Protein AF-A0A1G2MBP4-F1 (afdb_monomer)

pLDDT: mean 79.98, std 11.03, range [33.12, 94.12]

Solvent-accessible surface area (backbone atoms only — not comparable to full-atom values): 5573 Å² total; per-residue (Å²): 121,62,61,56,62,74,52,50,46,55,52,52,51,53,51,51,54,51,51,50,42,27,62,77,43,73,33,73,88,56,48,58,65,67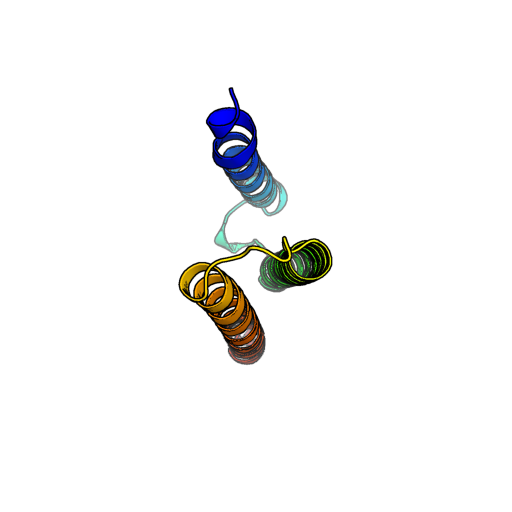,61,52,50,55,51,48,52,55,52,48,55,52,47,53,52,51,52,52,52,49,59,76,66,53,64,92,80,62,51,73,66,58,54,46,51,54,53,49,52,53,52,51,51,54,52,50,51,52,51,51,55,48,50,62,73,67,43,82,76,79,74,129

Sequence (96 aa):
MNYLRYTLWPFIKVKCVYFWWIIKYRGKKNIPPELIFKQMERSMARFAENMEQAFRHMPEDMNESEKREVLDLMGLTKKLEEEVKRLEKEGPTHKP

Secondary structure (DSSP, 8-state):
-HHIIIIIHHHHHHHHHHHHHHHHTTSGGGS-HHHHHHHHHHHHHHHHHHHHHHHHT--TT--HHHHHHHHHHHHHHHHHHHHHHHHHHTS-----

Foldseek 3Di:
DVCCVPPVVVVVVVVVVQVVQCVVQVHPVRRDVVVVLVVVVVVLVVVLVVLVVCVVPPDPPDDPVVVVVSVVVNVVSVVVVVVSVVCVVVPDDPPD

Nearest PDB structures (foldseek):
  5f5p-assembly1_A  TM=4.917E-01  e=1.159E+00  Homo sapiens

Organism: NCBI:txid1802304

Radius of gyration: 17.49 Å; Cα contacts (8 Å, |Δi|>4): 25; chains: 1; bounding box: 38×22×56 Å

Mean predicted aligned error: 8.71 Å

Structure (mmCIF, N/CA/C/O backbone):
data_AF-A0A1G2MBP4-F1
#
_entry.id   AF-A0A1G2MBP4-F1
#
loop_
_atom_site.group_PDB
_atom_site.id
_atom_site.type_symbol
_atom_site.label_atom_id
_atom_site.label_alt_id
_atom_site.label_comp_id
_atom_site.label_asym_id
_atom_site.label_entity_id
_atom_site.label_seq_id
_atom_site.pdbx_PDB_ins_code
_atom_site.Cartn_x
_atom_site.Cartn_y
_atom_site.Cartn_z
_atom_site.occupancy
_atom_site.B_iso_or_equiv
_atom_site.auth_seq_id
_atom_site.auth_comp_id
_atom_site.auth_asym_id
_atom_site.auth_atom_id
_atom_site.pdbx_PDB_model_num
ATOM 1 N N . MET A 1 1 ? -9.673 12.602 -21.717 1.00 55.66 1 MET A N 1
ATOM 2 C CA . MET A 1 1 ? -10.630 11.616 -21.151 1.00 55.66 1 MET A CA 1
ATOM 3 C C . MET A 1 1 ? -9.983 10.530 -20.281 1.00 55.66 1 MET A C 1
ATOM 5 O O . MET A 1 1 ? -10.654 10.065 -19.370 1.00 55.66 1 MET A O 1
ATOM 9 N N . ASN A 1 2 ? -8.699 10.179 -20.456 1.00 63.41 2 ASN A N 1
ATOM 10 C CA . ASN A 1 2 ? -8.044 9.147 -19.630 1.00 63.41 2 ASN A CA 1
ATOM 11 C C . ASN A 1 2 ? -7.718 9.599 -18.189 1.00 63.41 2 ASN A C 1
ATOM 13 O O . ASN A 1 2 ? -8.025 8.877 -17.247 1.00 63.41 2 ASN A O 1
ATOM 17 N N . TYR A 1 3 ? -7.207 10.817 -17.981 1.00 64.88 3 TYR A N 1
ATOM 18 C CA . TYR A 1 3 ? -6.826 11.308 -16.642 1.00 64.88 3 TYR A CA 1
ATOM 19 C C . TYR A 1 3 ? -7.977 11.280 -15.614 1.00 64.88 3 TYR A C 1
ATOM 21 O O . TYR A 1 3 ? -7.824 10.821 -14.485 1.00 64.88 3 TYR A O 1
ATOM 29 N N . LEU A 1 4 ? -9.181 11.691 -16.024 1.00 68.81 4 LEU A N 1
ATOM 30 C CA . LEU A 1 4 ? -10.373 11.651 -15.168 1.00 68.81 4 LEU A CA 1
ATOM 31 C C . LEU A 1 4 ? -10.715 10.226 -14.708 1.00 68.81 4 LEU A C 1
ATOM 33 O O . LEU A 1 4 ? -11.074 10.013 -13.550 1.00 68.81 4 LEU A O 1
ATOM 37 N N . ARG A 1 5 ? -10.573 9.244 -15.603 1.00 71.69 5 ARG A N 1
ATOM 38 C CA . ARG A 1 5 ? -10.939 7.849 -15.344 1.00 71.69 5 ARG A CA 1
ATOM 39 C C . ARG A 1 5 ? -9.888 7.108 -14.520 1.00 71.69 5 ARG A C 1
ATOM 41 O O . ARG A 1 5 ? -10.259 6.319 -13.657 1.00 71.69 5 ARG A O 1
ATOM 48 N N . TYR A 1 6 ? -8.606 7.362 -14.778 1.00 75.00 6 TYR A N 1
ATOM 49 C CA . TYR A 1 6 ? -7.500 6.623 -14.161 1.00 75.00 6 TYR A CA 1
ATOM 50 C C . TYR A 1 6 ? -6.884 7.326 -12.948 1.00 75.00 6 TYR A C 1
ATOM 52 O O . TYR A 1 6 ? -6.227 6.668 -12.149 1.00 75.00 6 TYR A O 1
ATOM 60 N N . THR A 1 7 ? -7.129 8.625 -12.761 1.00 75.00 7 THR A N 1
ATOM 61 C CA . THR A 1 7 ? -6.547 9.399 -11.652 1.00 75.00 7 THR A CA 1
ATOM 62 C C . THR A 1 7 ? -7.623 9.952 -10.722 1.00 75.00 7 THR A C 1
ATOM 64 O O . THR A 1 7 ? -7.590 9.701 -9.517 1.00 75.00 7 THR A O 1
ATOM 67 N N . LEU A 1 8 ? -8.627 10.651 -11.264 1.00 82.44 8 LEU A N 1
ATOM 68 C CA . LEU A 1 8 ? -9.629 11.327 -10.433 1.00 82.44 8 LEU A CA 1
ATOM 69 C C . LEU A 1 8 ? -10.656 10.352 -9.834 1.00 82.44 8 LEU A C 1
ATOM 71 O O . LEU A 1 8 ? -10.959 10.416 -8.643 1.00 82.44 8 LEU A O 1
ATOM 75 N N . TRP A 1 9 ? -11.173 9.419 -10.636 1.00 83.38 9 TRP A N 1
ATOM 76 C CA . TRP A 1 9 ? -12.187 8.463 -10.182 1.00 83.38 9 TRP A CA 1
ATOM 77 C C . TRP A 1 9 ? -11.704 7.528 -9.057 1.00 83.38 9 TRP A C 1
ATOM 79 O O . TRP A 1 9 ? -12.430 7.366 -8.071 1.00 83.38 9 TRP A O 1
ATOM 89 N N . PRO A 1 10 ? -10.482 6.955 -9.114 1.00 82.25 10 PRO A N 1
ATOM 90 C CA . PRO A 1 10 ? -9.943 6.174 -8.003 1.00 82.25 10 PRO A CA 1
ATOM 91 C C . PRO A 1 10 ? -9.805 6.996 -6.721 1.00 82.25 10 PRO A C 1
ATOM 93 O O . PRO A 1 10 ? -10.165 6.516 -5.647 1.00 82.25 10 PRO A O 1
ATOM 96 N N . PHE A 1 11 ? -9.358 8.250 -6.831 1.00 84.94 11 PHE A N 1
ATOM 97 C CA . PHE A 1 11 ? -9.232 9.141 -5.682 1.00 84.94 11 PHE A CA 1
ATOM 98 C C . PHE A 1 11 ? -10.586 9.412 -5.017 1.00 84.94 11 PHE A C 1
ATOM 100 O O . PHE A 1 11 ? -10.725 9.248 -3.801 1.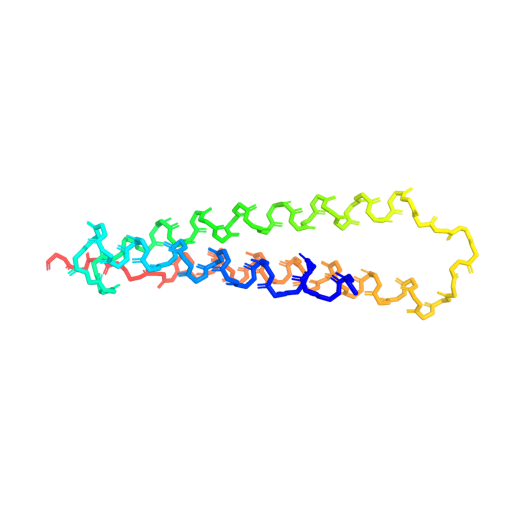00 84.94 11 PHE A O 1
ATOM 107 N N . ILE A 1 12 ? -11.604 9.755 -5.814 1.00 89.25 12 ILE A N 1
ATOM 108 C CA . ILE A 1 12 ? -12.973 9.964 -5.324 1.00 89.25 12 ILE A CA 1
ATOM 109 C C . ILE A 1 12 ? -13.478 8.696 -4.632 1.00 89.25 12 ILE A C 1
ATOM 111 O O . ILE A 1 12 ? -13.980 8.766 -3.511 1.00 89.25 12 ILE A O 1
ATOM 115 N N . LYS A 1 13 ? -13.271 7.521 -5.237 1.00 88.00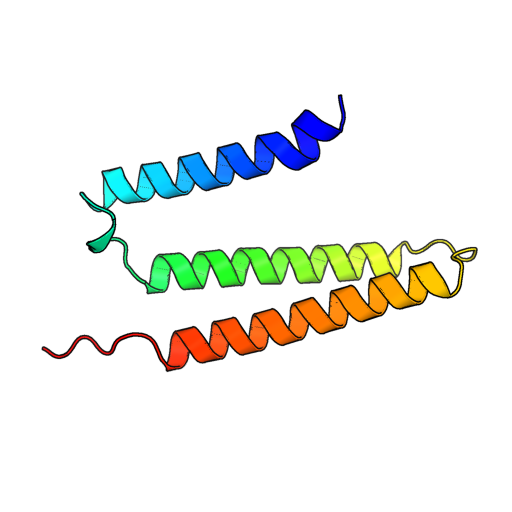 13 LYS A N 1
ATOM 116 C CA . LYS A 1 13 ? -13.690 6.238 -4.661 1.00 88.00 13 LYS A CA 1
ATOM 117 C C . LYS A 1 13 ? -13.065 5.988 -3.286 1.00 88.00 13 LYS A C 1
ATOM 119 O O . LYS A 1 13 ? -13.782 5.618 -2.358 1.00 88.00 13 LYS A O 1
ATOM 124 N N . VAL A 1 14 ? -11.759 6.221 -3.132 1.00 87.56 14 VAL A N 1
ATOM 125 C CA . VAL A 1 14 ? -11.063 6.071 -1.841 1.00 87.56 14 VAL A CA 1
ATOM 126 C C . VAL A 1 14 ? -11.646 7.024 -0.796 1.00 87.56 14 VAL A C 1
ATOM 128 O O . VAL A 1 14 ? -11.937 6.606 0.327 1.00 87.56 14 VAL A O 1
ATOM 131 N N . LYS A 1 15 ? -11.885 8.288 -1.165 1.00 89.06 15 LYS A N 1
ATOM 132 C CA . LYS A 1 15 ? -12.492 9.281 -0.266 1.00 89.06 15 LYS A CA 1
ATOM 133 C C . LYS A 1 15 ? -13.909 8.894 0.149 1.00 89.06 15 LYS A C 1
ATOM 135 O O . LYS A 1 15 ? -14.223 8.992 1.332 1.00 89.06 15 LYS A O 1
ATOM 140 N N . CYS A 1 16 ? -14.736 8.409 -0.776 1.00 92.94 16 CYS A N 1
ATOM 141 C CA . CYS A 1 16 ? -16.093 7.953 -0.478 1.00 92.94 16 CYS A CA 1
ATOM 142 C C . CYS A 1 16 ? -16.106 6.759 0.485 1.00 92.94 16 CYS A C 1
ATOM 144 O O . CYS A 1 16 ? -16.874 6.769 1.443 1.00 92.94 16 CYS A O 1
ATOM 146 N N . VAL A 1 17 ? -15.238 5.760 0.279 1.00 90.12 17 VAL A N 1
ATOM 147 C CA . VAL A 1 17 ? -15.125 4.601 1.187 1.00 90.12 17 VAL A CA 1
ATOM 148 C C . VAL A 1 17 ? -14.713 5.047 2.588 1.00 90.12 17 VAL A C 1
ATOM 150 O O . VAL A 1 17 ? -15.322 4.641 3.576 1.00 90.12 17 VAL A O 1
ATOM 153 N N . TYR A 1 18 ? -13.721 5.930 2.678 1.00 89.88 18 TYR A N 1
ATOM 154 C CA . TYR A 1 18 ? -13.266 6.462 3.956 1.00 89.88 18 TYR A CA 1
ATOM 155 C C . TYR A 1 18 ? -14.350 7.295 4.661 1.00 89.88 18 TYR A C 1
ATOM 157 O O . TYR A 1 18 ? -14.565 7.150 5.864 1.00 89.88 18 TYR A O 1
ATOM 165 N N . PHE A 1 19 ? -15.085 8.126 3.919 1.00 92.56 19 PHE A N 1
ATOM 166 C CA . PHE A 1 19 ? -16.205 8.894 4.464 1.00 92.56 19 PHE A CA 1
ATOM 167 C C . PHE A 1 19 ? -17.334 7.980 4.957 1.00 92.56 19 PHE A C 1
ATOM 169 O O . PHE A 1 19 ? -17.887 8.196 6.034 1.00 92.56 19 PHE A O 1
ATOM 176 N N . TRP A 1 20 ? -17.617 6.902 4.225 1.00 93.94 20 TRP A N 1
ATOM 177 C CA . TRP A 1 20 ? -18.563 5.880 4.660 1.00 93.94 20 TRP A CA 1
ATOM 178 C C . TRP A 1 20 ? -18.124 5.203 5.966 1.00 93.94 20 TRP A C 1
ATOM 180 O O . TRP A 1 20 ? -18.959 4.997 6.846 1.00 93.94 20 TRP A O 1
ATOM 190 N N . TRP A 1 21 ? -16.829 4.925 6.160 1.00 94.12 21 TRP A N 1
ATOM 191 C CA . TRP A 1 21 ? -16.322 4.435 7.449 1.00 94.12 21 TRP A CA 1
ATOM 192 C C . TRP A 1 21 ? -16.506 5.446 8.577 1.00 94.12 21 TRP A C 1
ATOM 194 O O . TRP A 1 21 ? -16.931 5.056 9.661 1.00 94.12 21 TRP A O 1
ATOM 204 N N . ILE A 1 22 ? -16.266 6.737 8.334 1.00 92.25 22 ILE A N 1
ATOM 205 C CA . ILE A 1 22 ? -16.519 7.774 9.345 1.00 92.25 22 ILE A CA 1
ATOM 206 C C . ILE A 1 22 ? -17.984 7.743 9.794 1.00 92.25 22 ILE A C 1
ATOM 208 O O . ILE A 1 22 ? -18.243 7.779 10.996 1.00 92.25 22 ILE A O 1
ATOM 212 N N . ILE A 1 23 ? -18.928 7.637 8.853 1.00 93.75 23 ILE A N 1
ATOM 213 C CA . ILE A 1 23 ? -20.361 7.545 9.167 1.00 93.75 23 ILE A CA 1
ATOM 214 C C . ILE A 1 23 ? -20.659 6.252 9.936 1.00 93.75 23 ILE A C 1
ATOM 216 O O . ILE A 1 23 ? -21.259 6.298 11.010 1.00 93.75 23 ILE A O 1
ATOM 220 N N . LYS A 1 24 ? -20.210 5.101 9.420 1.00 93.88 24 LYS A N 1
ATOM 221 C CA . LYS A 1 24 ? -20.490 3.776 9.993 1.00 93.88 24 LYS A CA 1
ATOM 222 C C . LYS A 1 24 ? -19.969 3.629 11.423 1.00 93.88 24 LYS A C 1
ATOM 224 O O . LYS A 1 24 ? -20.676 3.097 12.272 1.00 93.88 24 LYS A O 1
ATOM 229 N N . TYR A 1 25 ? -18.754 4.105 11.684 1.00 93.00 25 TYR A N 1
ATOM 230 C CA . TYR A 1 25 ? -18.101 4.008 12.993 1.00 93.00 25 TYR A CA 1
ATOM 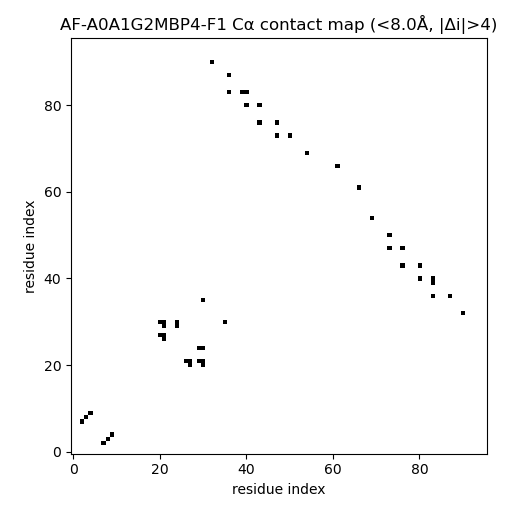231 C C . TYR A 1 25 ? -18.329 5.252 13.869 1.00 93.00 25 TYR A C 1
ATOM 233 O O . TYR A 1 25 ? -17.806 5.338 14.977 1.00 93.00 25 TYR A O 1
ATOM 241 N N . ARG A 1 26 ? -19.160 6.205 13.420 1.00 91.81 26 ARG A N 1
ATOM 242 C CA . ARG A 1 26 ? -19.519 7.430 14.160 1.00 91.81 26 ARG A CA 1
ATOM 243 C C . ARG A 1 26 ? -18.309 8.280 14.562 1.00 91.81 26 ARG A C 1
ATOM 245 O O . ARG A 1 26 ? -18.254 8.825 15.661 1.00 91.81 26 ARG A O 1
ATOM 252 N N . GLY A 1 27 ? -17.333 8.394 13.670 1.00 88.88 27 GLY A N 1
ATOM 253 C CA . GLY A 1 27 ? -16.149 9.223 13.869 1.00 88.88 27 GLY A CA 1
ATOM 254 C C . GLY A 1 27 ? -14.856 8.542 13.443 1.00 88.88 27 GLY A C 1
ATOM 255 O O . GLY A 1 27 ? -14.697 7.329 13.536 1.00 88.88 27 GLY A O 1
ATOM 256 N N . LYS A 1 28 ? -13.887 9.355 13.010 1.00 87.44 28 LYS A N 1
ATOM 257 C CA . LYS A 1 28 ? -12.578 8.890 12.523 1.00 87.44 28 LYS A CA 1
ATOM 258 C C . LYS A 1 28 ? -11.817 8.036 13.546 1.00 87.44 28 LYS A C 1
ATOM 260 O O . LYS A 1 28 ? -11.145 7.092 13.156 1.00 87.44 28 LYS A O 1
ATOM 265 N N . LYS A 1 29 ? -11.911 8.375 14.835 1.00 88.00 29 LYS A N 1
ATOM 266 C CA . LYS A 1 29 ? -11.177 7.695 15.918 1.00 88.00 29 LYS A CA 1
ATOM 267 C C . LYS A 1 29 ? -11.700 6.286 16.221 1.00 88.00 29 LYS A C 1
ATOM 269 O O . LYS A 1 29 ? -10.976 5.504 16.815 1.00 88.00 29 LYS A O 1
ATOM 274 N N . ASN A 1 30 ? -12.925 5.982 15.801 1.00 89.25 30 ASN A N 1
ATOM 275 C CA . ASN A 1 30 ? -13.588 4.706 16.060 1.00 89.25 30 ASN A CA 1
ATOM 276 C C . ASN A 1 30 ? -13.442 3.724 14.891 1.00 89.25 30 ASN A C 1
ATOM 278 O O . ASN A 1 30 ? -13.993 2.627 14.941 1.00 89.25 30 ASN A O 1
ATOM 282 N N . ILE A 1 31 ? -12.776 4.135 13.805 1.00 90.00 31 ILE A N 1
ATOM 283 C CA . ILE A 1 31 ? -12.512 3.249 12.675 1.00 90.00 31 ILE A CA 1
ATOM 284 C C . ILE A 1 31 ? -11.507 2.200 13.160 1.00 90.00 31 ILE A C 1
A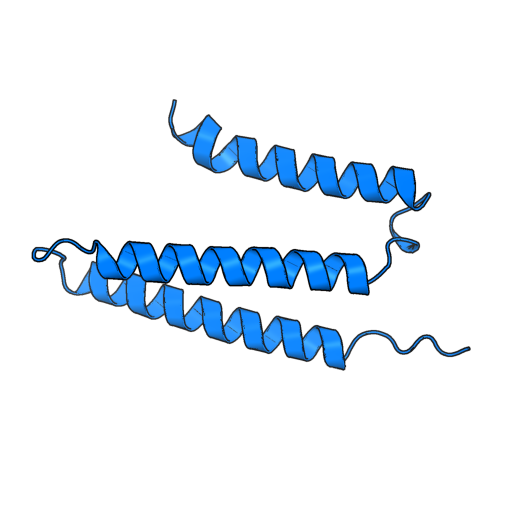TOM 286 O O . ILE A 1 31 ? -10.407 2.589 13.562 1.00 90.00 31 ILE A O 1
ATOM 290 N N . PRO A 1 32 ? -11.851 0.903 13.121 1.00 88.56 32 PRO A N 1
ATOM 291 C CA . PRO A 1 32 ? -10.958 -0.127 13.616 1.00 88.56 32 PRO A CA 1
ATOM 292 C C . PRO A 1 32 ? -9.661 -0.146 12.792 1.00 88.56 32 PRO A C 1
ATOM 294 O O . PRO A 1 32 ? -9.742 -0.192 11.556 1.00 88.56 32 PRO A O 1
ATOM 297 N N . PRO A 1 33 ? -8.472 -0.079 13.418 1.00 85.50 33 PRO A N 1
ATOM 298 C CA . PRO A 1 33 ? -7.201 -0.092 12.698 1.00 85.50 33 PRO A CA 1
ATOM 299 C C . PRO A 1 33 ? -7.060 -1.312 11.785 1.00 85.50 33 PRO A C 1
ATOM 301 O O . PRO A 1 33 ? -6.612 -1.176 10.647 1.00 85.50 33 PRO A O 1
ATOM 304 N N . GLU A 1 34 ? -7.536 -2.481 12.220 1.00 86.19 34 GLU A N 1
ATOM 305 C CA . GLU A 1 34 ? -7.511 -3.720 11.441 1.00 86.19 34 GLU A CA 1
ATOM 306 C C . GLU A 1 34 ? -8.302 -3.615 10.130 1.00 86.19 34 GLU A C 1
ATOM 308 O O . GLU A 1 34 ? -7.942 -4.233 9.128 1.00 86.19 34 GLU A O 1
ATOM 313 N N . LEU A 1 35 ? -9.354 -2.788 10.088 1.00 87.25 35 LEU A N 1
ATOM 314 C CA . LEU A 1 35 ? -10.112 -2.537 8.862 1.00 87.25 35 LEU A CA 1
ATOM 315 C C . LEU A 1 35 ? -9.270 -1.759 7.846 1.00 87.25 35 LEU A C 1
ATOM 317 O O . LEU A 1 35 ? -9.326 -2.042 6.647 1.00 87.25 35 LEU A O 1
ATOM 321 N N . ILE A 1 36 ? -8.497 -0.783 8.329 1.00 86.25 36 ILE A N 1
ATOM 322 C CA . ILE A 1 36 ? -7.609 0.037 7.502 1.00 86.25 36 ILE A CA 1
ATOM 323 C C . ILE A 1 36 ? -6.468 -0.832 6.975 1.00 86.25 36 ILE A C 1
ATOM 325 O O . ILE A 1 36 ? -6.257 -0.869 5.762 1.00 86.25 36 ILE A O 1
ATOM 329 N N . PHE A 1 37 ? -5.802 -1.583 7.856 1.00 83.94 37 PHE A N 1
ATOM 330 C CA . PHE A 1 37 ? -4.703 -2.472 7.480 1.00 83.94 37 PHE A CA 1
ATOM 331 C C . PHE A 1 37 ? -5.152 -3.534 6.475 1.00 83.94 37 PHE A C 1
ATOM 333 O O . PHE A 1 37 ? -4.578 -3.625 5.394 1.00 83.94 37 PHE A O 1
ATOM 340 N N . LYS A 1 38 ? -6.273 -4.221 6.720 1.00 86.25 38 LYS A N 1
ATOM 341 C CA . LYS A 1 38 ? -6.820 -5.213 5.779 1.00 86.25 38 LYS A CA 1
ATOM 342 C C . LYS A 1 38 ? -7.154 -4.621 4.407 1.00 86.25 38 LYS A C 1
ATOM 344 O O . LYS A 1 38 ? -7.025 -5.284 3.376 1.00 86.25 38 LYS A O 1
ATOM 349 N N . GLN A 1 39 ? -7.628 -3.375 4.363 1.00 87.25 39 GLN A N 1
ATOM 350 C CA . GLN A 1 39 ? -7.893 -2.693 3.097 1.00 87.25 39 GLN A CA 1
ATOM 351 C C . GLN A 1 39 ? -6.598 -2.283 2.384 1.00 87.25 39 GLN A C 1
ATOM 353 O O . GLN A 1 39 ? -6.546 -2.341 1.150 1.00 87.25 39 GLN A O 1
ATOM 358 N N . MET A 1 40 ? -5.566 -1.889 3.132 1.00 82.88 40 MET A N 1
ATOM 359 C CA . MET A 1 40 ? -4.232 -1.623 2.595 1.00 82.88 40 MET A CA 1
ATOM 360 C C . MET A 1 40 ? -3.621 -2.894 2.007 1.00 82.88 40 MET A C 1
ATOM 362 O O . MET A 1 40 ? -3.285 -2.883 0.827 1.00 82.88 40 MET A O 1
ATOM 366 N N . GLU A 1 41 ? -3.597 -4.004 2.747 1.00 82.69 41 GLU A N 1
ATOM 367 C CA . GLU A 1 41 ? -3.100 -5.303 2.268 1.00 82.69 41 GLU A CA 1
ATOM 368 C C . GLU A 1 41 ? -3.765 -5.732 0.959 1.00 82.69 41 GLU A C 1
ATOM 370 O O . GLU A 1 41 ? -3.092 -6.072 -0.011 1.00 82.69 41 GLU A O 1
ATOM 375 N N . ARG A 1 42 ? -5.099 -5.642 0.878 1.00 86.69 42 ARG A N 1
ATOM 376 C CA . ARG A 1 42 ? -5.840 -5.953 -0.358 1.00 86.69 42 ARG A CA 1
ATOM 377 C C . ARG A 1 42 ? -5.445 -5.055 -1.524 1.00 86.69 42 ARG A C 1
ATOM 379 O O . ARG A 1 42 ? -5.391 -5.513 -2.664 1.00 86.69 42 ARG A O 1
ATOM 386 N N . SER A 1 43 ? -5.224 -3.771 -1.256 1.00 83.25 43 SER A N 1
ATOM 387 C CA . SER A 1 43 ? -4.821 -2.811 -2.288 1.00 83.25 43 SER A CA 1
ATOM 388 C C . SER A 1 43 ? -3.402 -3.102 -2.774 1.00 83.25 43 SER A C 1
ATOM 390 O O . SER A 1 43 ? -3.149 -3.033 -3.974 1.00 83.25 43 SER A O 1
ATOM 392 N N . MET A 1 44 ? -2.512 -3.498 -1.863 1.00 81.62 44 MET A N 1
ATOM 393 C CA . MET A 1 44 ? -1.141 -3.897 -2.166 1.00 81.62 44 MET A CA 1
ATOM 394 C C . MET A 1 44 ? -1.067 -5.203 -2.952 1.00 81.62 44 MET A C 1
ATOM 396 O O . MET A 1 44 ? -0.390 -5.242 -3.972 1.00 81.62 44 MET A O 1
ATOM 400 N N . ALA A 1 45 ? -1.813 -6.233 -2.546 1.00 82.75 45 ALA A N 1
ATOM 401 C CA . ALA A 1 45 ? -1.880 -7.501 -3.270 1.00 82.75 45 ALA A CA 1
ATOM 402 C C . ALA A 1 45 ? -2.334 -7.288 -4.722 1.00 82.75 45 ALA A C 1
ATOM 404 O O . ALA A 1 45 ? -1.718 -7.793 -5.656 1.00 82.75 45 ALA A O 1
ATOM 405 N N . ARG A 1 46 ? -3.361 -6.451 -4.922 1.00 85.19 46 ARG A N 1
ATOM 406 C CA . ARG A 1 46 ? -3.838 -6.093 -6.263 1.00 85.19 46 ARG A CA 1
ATOM 407 C C . ARG A 1 46 ? -2.813 -5.289 -7.060 1.00 85.19 46 ARG A C 1
ATOM 409 O O . ARG A 1 46 ? -2.728 -5.434 -8.274 1.00 85.19 46 ARG A O 1
ATOM 416 N N . PHE A 1 47 ? -2.061 -4.413 -6.401 1.00 82.88 47 PHE A N 1
ATOM 417 C CA . PHE A 1 47 ? -1.000 -3.660 -7.059 1.00 82.88 47 PHE A CA 1
ATOM 418 C C . PHE A 1 47 ? 0.150 -4.574 -7.496 1.00 82.88 47 PHE A C 1
ATOM 420 O O . PHE A 1 47 ? 0.589 -4.471 -8.636 1.00 82.88 47 PHE A O 1
ATOM 427 N N . ALA A 1 48 ? 0.568 -5.514 -6.644 1.00 80.62 48 ALA A N 1
ATOM 428 C CA . ALA A 1 48 ? 1.570 -6.520 -6.982 1.00 80.62 48 ALA A CA 1
ATOM 429 C C . ALA A 1 48 ? 1.127 -7.388 -8.172 1.00 80.62 48 ALA A C 1
ATOM 431 O O . ALA A 1 48 ? 1.900 -7.571 -9.108 1.00 80.62 48 ALA A O 1
ATOM 432 N N . GLU A 1 49 ? -0.132 -7.838 -8.187 1.00 84.69 49 GLU A N 1
ATOM 433 C CA . GLU A 1 49 ? -0.710 -8.582 -9.314 1.00 84.69 49 GLU A CA 1
ATOM 434 C C . GLU A 1 49 ? -0.695 -7.756 -10.611 1.00 84.69 49 GLU A C 1
ATOM 436 O O . GLU A 1 49 ? -0.278 -8.245 -11.659 1.00 84.69 49 GLU A O 1
ATOM 441 N N . ASN A 1 50 ? -1.090 -6.481 -10.548 1.00 83.56 50 ASN A N 1
ATOM 442 C CA . ASN A 1 50 ? -1.046 -5.591 -11.709 1.00 83.56 50 ASN A CA 1
ATOM 443 C C . ASN A 1 50 ? 0.388 -5.376 -12.215 1.00 83.56 50 ASN A C 1
ATOM 445 O O . ASN A 1 50 ? 0.600 -5.327 -13.424 1.00 83.56 50 ASN A O 1
ATOM 449 N N . MET A 1 51 ? 1.364 -5.253 -11.312 1.00 79.44 51 MET A N 1
ATOM 450 C CA . MET A 1 51 ? 2.778 -5.120 -11.673 1.00 79.44 51 MET A CA 1
ATOM 451 C C . MET A 1 51 ? 3.315 -6.399 -12.315 1.00 79.44 51 MET A C 1
ATOM 453 O O . MET A 1 51 ? 4.032 -6.326 -13.308 1.00 79.44 51 MET A O 1
ATOM 457 N N . GLU A 1 52 ? 2.932 -7.571 -11.808 1.00 81.56 52 GLU A N 1
ATOM 458 C CA . GLU A 1 52 ? 3.289 -8.850 -12.422 1.00 81.56 52 GLU A CA 1
ATOM 459 C C . GLU A 1 52 ? 2.673 -8.989 -13.821 1.00 81.56 52 GLU A C 1
ATOM 461 O O . GLU A 1 52 ? 3.346 -9.403 -14.764 1.00 81.56 52 GLU A O 1
ATOM 466 N N . GLN A 1 53 ? 1.407 -8.597 -13.990 1.00 82.88 53 GLN A N 1
ATOM 467 C CA . GLN A 1 53 ? 0.762 -8.583 -15.303 1.00 82.88 53 GLN A CA 1
ATOM 468 C C . GLN A 1 53 ? 1.432 -7.595 -16.259 1.00 82.88 53 GLN A C 1
ATOM 470 O O . GLN A 1 53 ? 1.642 -7.944 -17.420 1.00 82.88 53 GLN A O 1
ATOM 475 N N . ALA A 1 54 ? 1.802 -6.404 -15.781 1.00 79.75 54 ALA A N 1
ATOM 476 C CA . ALA A 1 54 ? 2.555 -5.431 -16.565 1.00 79.75 54 ALA A CA 1
ATOM 477 C C . ALA A 1 54 ? 3.905 -6.012 -17.004 1.00 79.75 54 ALA A C 1
ATOM 479 O O . ALA A 1 54 ? 4.246 -5.906 -18.176 1.00 79.75 54 ALA A O 1
ATOM 480 N N . PHE A 1 55 ? 4.609 -6.710 -16.106 1.00 75.50 55 PHE A N 1
ATOM 481 C CA . PHE A 1 55 ? 5.868 -7.391 -16.407 1.00 75.50 55 PHE A CA 1
ATOM 482 C C . PHE A 1 55 ? 5.698 -8.474 -17.486 1.00 75.50 55 PHE A C 1
ATOM 484 O O . PHE A 1 55 ? 6.471 -8.542 -18.436 1.00 75.50 55 PHE A O 1
ATOM 491 N N . ARG A 1 56 ? 4.655 -9.307 -17.378 1.00 80.19 56 ARG A N 1
ATOM 492 C CA . ARG A 1 56 ? 4.370 -10.374 -18.357 1.00 80.19 56 ARG A CA 1
ATOM 493 C C . ARG A 1 56 ? 4.040 -9.852 -19.755 1.00 80.19 56 ARG A C 1
ATOM 495 O O . ARG A 1 56 ? 4.253 -10.574 -20.720 1.00 80.19 56 ARG A O 1
ATOM 502 N N . HIS A 1 57 ? 3.500 -8.640 -19.853 1.00 83.62 57 HIS A N 1
ATOM 503 C CA . HIS A 1 57 ? 3.129 -8.007 -21.120 1.00 83.62 57 HIS A CA 1
ATOM 504 C C . HIS A 1 57 ? 4.098 -6.880 -21.502 1.00 83.62 57 HIS A C 1
ATOM 506 O O . HIS A 1 57 ? 3.722 -5.988 -22.264 1.00 83.62 57 HIS A O 1
ATOM 512 N N . MET A 1 58 ? 5.322 -6.889 -20.960 1.00 74.06 58 MET A N 1
ATOM 513 C CA . MET A 1 58 ? 6.328 -5.902 -21.334 1.00 74.06 58 MET A CA 1
ATOM 514 C C . MET A 1 58 ? 6.691 -6.043 -22.818 1.00 74.06 58 MET A C 1
ATOM 516 O O . MET A 1 58 ? 6.936 -7.160 -23.277 1.00 74.06 58 MET A O 1
ATOM 520 N N . PRO A 1 59 ? 6.749 -4.927 -23.561 1.00 78.75 59 PRO A N 1
ATOM 521 C CA . PRO A 1 59 ? 7.257 -4.921 -24.925 1.00 78.75 59 PRO A CA 1
ATOM 522 C C . PRO A 1 59 ? 8.714 -5.406 -24.982 1.00 78.75 59 PRO A C 1
ATOM 524 O O . PRO A 1 59 ? 9.536 -5.023 -24.147 1.00 78.75 59 PRO A O 1
ATOM 527 N N . GLU A 1 60 ? 9.054 -6.229 -25.979 1.00 75.38 60 GLU A N 1
ATOM 528 C CA . GLU A 1 60 ? 10.432 -6.710 -26.187 1.00 75.38 60 GLU A CA 1
ATOM 529 C C . GLU A 1 60 ? 11.407 -5.571 -26.547 1.00 75.38 60 GLU A C 1
ATOM 531 O O . GLU A 1 60 ? 12.615 -5.698 -26.344 1.00 75.38 60 GLU A O 1
ATOM 536 N N . ASP A 1 61 ? 10.882 -4.441 -27.024 1.00 80.06 61 ASP A N 1
ATOM 537 C CA . ASP A 1 61 ? 11.604 -3.236 -27.434 1.00 80.06 61 ASP A CA 1
ATOM 538 C C . ASP A 1 61 ? 11.747 -2.174 -26.327 1.00 80.06 61 ASP A C 1
ATOM 540 O O . ASP A 1 61 ? 12.196 -1.061 -26.604 1.00 80.06 61 ASP A O 1
ATOM 544 N N . MET A 1 62 ? 11.424 -2.500 -25.067 1.00 74.19 62 MET A N 1
ATOM 545 C CA . MET A 1 62 ? 11.624 -1.575 -23.943 1.00 74.19 62 MET A CA 1
ATOM 546 C C . MET A 1 62 ? 13.081 -1.133 -23.808 1.00 74.19 62 MET A C 1
ATOM 548 O O . MET A 1 62 ? 14.014 -1.948 -23.782 1.00 74.19 62 MET A O 1
ATOM 552 N N . ASN A 1 63 ? 13.258 0.170 -23.603 1.00 80.50 63 ASN A N 1
ATOM 553 C CA . ASN A 1 63 ? 14.562 0.754 -23.338 1.00 80.50 63 ASN A CA 1
ATOM 554 C C . ASN A 1 63 ? 15.044 0.370 -21.917 1.00 80.50 63 ASN A C 1
ATOM 556 O O . ASN A 1 63 ? 14.249 0.132 -21.004 1.00 80.50 63 ASN A O 1
ATOM 560 N N . GLU A 1 64 ? 16.361 0.308 -21.708 1.00 77.94 64 GLU A N 1
ATOM 561 C CA . GLU A 1 64 ? 16.965 -0.071 -20.418 1.00 77.94 64 GLU A CA 1
ATOM 562 C C . GLU A 1 64 ? 16.518 0.812 -19.231 1.00 77.94 64 GLU A C 1
ATOM 564 O O . GLU A 1 64 ? 16.415 0.325 -18.106 1.00 77.94 64 GLU A O 1
ATOM 569 N N . SER A 1 65 ? 16.191 2.089 -19.455 1.00 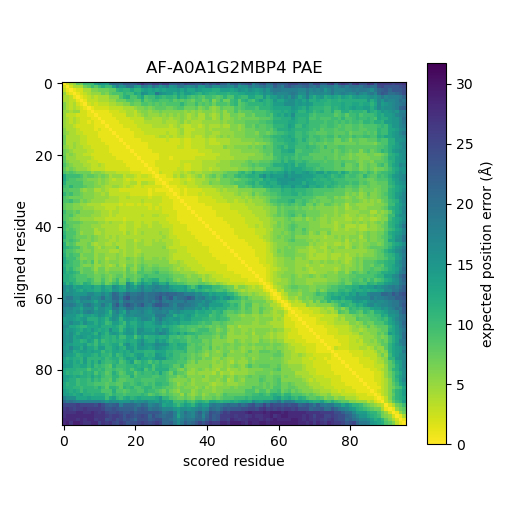79.69 65 SER A N 1
ATOM 570 C CA . SER A 1 65 ? 15.625 2.987 -18.440 1.00 79.69 65 SER A CA 1
ATOM 571 C C . SER A 1 65 ? 14.219 2.572 -18.015 1.00 79.69 65 SER A C 1
ATOM 573 O O . SER A 1 65 ? 13.928 2.576 -16.824 1.00 79.69 65 SER A O 1
ATOM 575 N N . GLU A 1 66 ? 13.359 2.173 -18.952 1.00 75.12 66 GLU A N 1
ATOM 576 C CA . GLU A 1 66 ? 11.983 1.764 -18.649 1.00 75.12 66 GLU A CA 1
ATOM 577 C C . GLU A 1 66 ? 11.975 0.427 -17.901 1.00 75.12 66 GLU A C 1
ATOM 579 O O . GLU A 1 66 ? 11.240 0.258 -16.928 1.00 75.12 66 GLU A O 1
ATOM 584 N N . LYS A 1 67 ? 12.857 -0.509 -18.283 1.00 77.94 67 LYS A N 1
ATOM 585 C CA . LYS A 1 67 ? 13.058 -1.756 -17.524 1.00 77.94 67 LYS A CA 1
ATOM 586 C C . LYS A 1 67 ? 13.498 -1.470 -16.090 1.00 77.94 67 LYS A C 1
ATOM 588 O O . LYS A 1 67 ? 13.030 -2.122 -15.155 1.00 77.94 67 LYS A O 1
ATOM 593 N N . ARG A 1 68 ? 14.382 -0.485 -15.906 1.00 82.25 68 ARG A N 1
ATOM 594 C CA . ARG A 1 68 ? 14.865 -0.074 -14.585 1.00 82.25 68 ARG A CA 1
ATOM 595 C C . ARG A 1 68 ? 13.759 0.547 -13.738 1.00 82.25 68 ARG A C 1
ATOM 597 O O . ARG A 1 68 ? 13.630 0.177 -12.578 1.00 82.25 68 ARG A O 1
ATOM 604 N N . GLU A 1 69 ? 12.923 1.404 -14.319 1.00 80.69 69 GLU A N 1
ATOM 605 C CA . GLU A 1 69 ? 11.763 1.982 -13.627 1.00 80.69 69 GLU A CA 1
ATOM 606 C C . GLU A 1 69 ? 10.772 0.907 -13.165 1.00 80.69 69 GLU A C 1
ATOM 608 O O . GLU A 1 69 ? 10.278 0.963 -12.038 1.00 80.69 69 GLU A O 1
ATOM 613 N N . VAL A 1 70 ? 10.515 -0.111 -13.991 1.00 74.88 70 VAL A N 1
ATOM 614 C CA . VAL A 1 70 ? 9.639 -1.232 -13.614 1.00 74.88 70 VAL A CA 1
ATOM 615 C C . VAL A 1 70 ? 10.233 -2.040 -12.454 1.00 74.88 70 VAL A C 1
ATOM 617 O O . VAL A 1 70 ? 9.517 -2.359 -11.500 1.00 74.88 70 VAL A O 1
ATOM 620 N N . LEU A 1 71 ? 11.536 -2.338 -12.491 1.00 79.56 71 LEU A N 1
ATOM 621 C CA . LEU A 1 71 ? 12.229 -3.032 -11.398 1.00 79.56 71 LEU A CA 1
ATOM 622 C C . LEU A 1 71 ? 12.244 -2.205 -10.102 1.00 79.56 71 LEU A C 1
ATOM 624 O O . LEU A 1 71 ? 11.995 -2.751 -9.023 1.00 79.56 71 LEU A O 1
ATOM 628 N N . ASP A 1 72 ? 12.462 -0.894 -10.202 1.00 84.00 72 ASP A N 1
ATOM 629 C CA . ASP A 1 72 ? 12.425 0.022 -9.059 1.00 84.00 72 ASP A CA 1
ATOM 630 C C . ASP 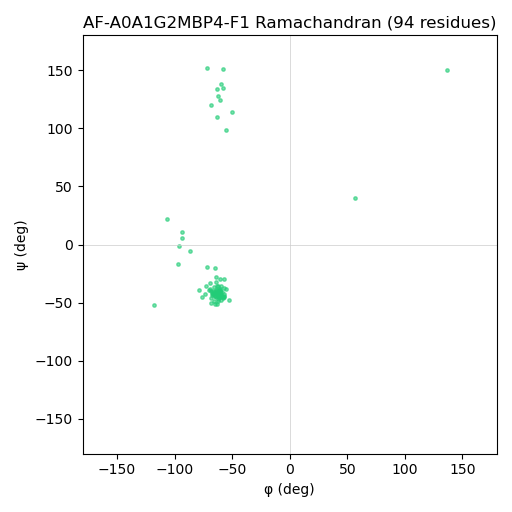A 1 72 ? 11.017 0.091 -8.447 1.00 84.00 72 ASP A C 1
ATOM 632 O O . ASP A 1 72 ? 10.864 0.011 -7.225 1.00 84.00 72 ASP A O 1
ATOM 636 N N . LEU A 1 73 ? 9.966 0.141 -9.274 1.00 79.69 73 LEU A N 1
ATOM 637 C CA . LEU A 1 73 ? 8.570 0.090 -8.821 1.00 79.69 73 LEU A CA 1
ATOM 638 C C . LEU A 1 73 ? 8.246 -1.217 -8.083 1.00 79.69 73 LEU A C 1
ATOM 640 O O . LEU A 1 73 ? 7.563 -1.199 -7.052 1.00 79.69 73 LEU A O 1
ATOM 644 N N . MET A 1 74 ? 8.765 -2.354 -8.553 1.00 76.25 74 MET A N 1
ATOM 645 C CA . MET A 1 74 ? 8.635 -3.628 -7.838 1.00 76.25 74 MET A CA 1
ATOM 646 C C . MET A 1 74 ? 9.358 -3.603 -6.484 1.00 76.25 74 MET A C 1
ATOM 648 O O . MET A 1 74 ? 8.810 -4.079 -5.485 1.00 76.25 74 MET A O 1
ATOM 652 N N . GLY A 1 75 ? 10.559 -3.021 -6.424 1.00 81.38 75 GLY A N 1
ATOM 653 C CA . GLY A 1 75 ? 11.311 -2.843 -5.179 1.00 81.38 75 GLY A CA 1
ATOM 654 C C . GLY A 1 75 ? 10.568 -1.971 -4.163 1.00 81.38 75 GLY A C 1
ATOM 655 O O . GLY A 1 75 ? 10.430 -2.351 -2.998 1.00 81.38 75 GLY A O 1
ATOM 656 N N . LEU A 1 76 ? 10.007 -0.845 -4.616 1.00 79.81 76 LEU A N 1
ATOM 657 C CA . LEU A 1 76 ? 9.178 0.042 -3.793 1.00 79.81 76 LEU A CA 1
ATOM 658 C C . LEU A 1 76 ? 7.929 -0.666 -3.262 1.00 79.81 76 LEU A C 1
ATOM 660 O O . LEU A 1 76 ? 7.560 -0.470 -2.105 1.00 79.81 76 LEU A O 1
ATOM 664 N N . THR A 1 77 ? 7.310 -1.525 -4.073 1.00 76.50 77 THR A N 1
ATOM 665 C CA . THR A 1 77 ? 6.132 -2.308 -3.669 1.00 76.50 77 THR A CA 1
ATOM 666 C C . THR A 1 77 ? 6.454 -3.255 -2.518 1.00 76.50 77 THR A C 1
ATOM 668 O O . THR A 1 77 ? 5.726 -3.278 -1.526 1.00 76.50 77 THR A O 1
ATOM 671 N N . LYS A 1 78 ? 7.567 -3.995 -2.616 1.00 78.00 78 LYS A N 1
ATOM 672 C CA . LYS A 1 78 ? 8.018 -4.904 -1.550 1.00 78.00 78 LYS A CA 1
ATOM 673 C C . LYS A 1 78 ? 8.343 -4.152 -0.264 1.00 78.00 78 LYS A C 1
ATOM 675 O O . LYS A 1 78 ? 7.893 -4.550 0.805 1.00 78.00 78 LYS A O 1
ATOM 680 N N . LYS A 1 79 ? 9.054 -3.027 -0.372 1.00 82.88 79 LYS A N 1
ATOM 681 C CA . LYS A 1 79 ? 9.382 -2.186 0.785 1.00 82.88 79 LYS A CA 1
ATOM 682 C C . LYS A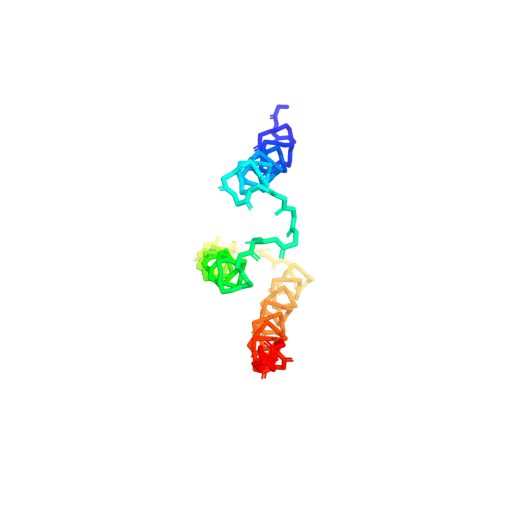 1 79 ? 8.123 -1.660 1.477 1.00 82.88 79 LYS A C 1
ATOM 684 O O . LYS A 1 79 ? 8.037 -1.673 2.701 1.00 82.88 79 LYS A O 1
ATOM 689 N N . LEU A 1 80 ? 7.133 -1.231 0.696 1.00 79.31 80 LEU A N 1
ATOM 690 C CA . LEU A 1 80 ? 5.855 -0.783 1.235 1.00 79.31 80 LEU A CA 1
ATOM 691 C C . LEU A 1 80 ? 5.119 -1.931 1.950 1.00 79.31 80 LEU A C 1
ATOM 693 O O . LEU A 1 80 ? 4.498 -1.700 2.981 1.00 79.31 80 LEU A O 1
ATOM 697 N N . GLU A 1 81 ? 5.218 -3.169 1.455 1.00 79.75 81 GLU A N 1
ATOM 698 C CA . GLU A 1 81 ? 4.576 -4.337 2.074 1.00 79.75 81 GLU A CA 1
ATOM 699 C C . GLU A 1 81 ? 5.202 -4.641 3.438 1.00 79.75 81 GLU A C 1
ATOM 701 O O . GLU A 1 81 ? 4.503 -4.892 4.421 1.00 79.75 81 GLU A O 1
ATOM 706 N N . GLU A 1 82 ? 6.530 -4.566 3.506 1.00 84.62 82 GLU A N 1
ATOM 707 C CA . GLU A 1 82 ? 7.298 -4.723 4.738 1.00 84.62 82 GLU A CA 1
ATOM 708 C C . GLU A 1 82 ? 6.977 -3.622 5.754 1.00 84.62 82 GLU A C 1
ATOM 710 O O . GLU A 1 82 ? 6.785 -3.917 6.935 1.00 84.62 82 GLU A O 1
ATOM 715 N N . GLU A 1 83 ? 6.857 -2.366 5.313 1.00 81.06 83 GLU A N 1
ATOM 716 C CA . GLU A 1 83 ? 6.475 -1.249 6.182 1.00 81.06 83 GLU A CA 1
ATOM 717 C C . GLU A 1 83 ? 5.046 -1.388 6.712 1.00 81.06 83 GLU A C 1
ATOM 719 O O . GLU A 1 83 ? 4.818 -1.141 7.896 1.00 81.06 83 GLU A O 1
ATOM 724 N N . VAL A 1 84 ? 4.090 -1.832 5.890 1.00 78.81 84 VAL A N 1
ATOM 725 C CA . VAL A 1 84 ? 2.709 -2.080 6.338 1.00 78.81 84 VAL A CA 1
ATOM 726 C C . VAL A 1 84 ? 2.659 -3.206 7.367 1.00 78.81 84 VAL A C 1
ATOM 728 O O . VAL A 1 84 ? 2.048 -3.028 8.419 1.00 78.81 84 VAL A O 1
ATOM 731 N N . LYS A 1 85 ? 3.366 -4.318 7.131 1.00 80.69 85 LYS A N 1
ATOM 732 C CA . LYS A 1 85 ? 3.482 -5.419 8.106 1.00 80.69 85 LYS A CA 1
ATOM 733 C C . LYS A 1 85 ? 4.172 -4.982 9.396 1.00 80.69 85 LYS A C 1
ATOM 735 O O . LYS A 1 85 ? 3.830 -5.462 10.476 1.00 80.69 85 LYS A O 1
ATOM 740 N N . ARG A 1 86 ? 5.158 -4.086 9.308 1.00 84.06 86 ARG A N 1
ATOM 741 C CA . ARG A 1 86 ? 5.810 -3.501 10.486 1.00 84.06 86 ARG A CA 1
ATOM 742 C C . ARG A 1 86 ? 4.827 -2.637 11.276 1.00 84.06 86 ARG A C 1
ATOM 744 O O . ARG A 1 86 ? 4.701 -2.835 12.477 1.00 84.06 86 ARG A O 1
ATOM 751 N N . LEU A 1 87 ? 4.093 -1.748 10.608 1.00 79.06 87 LEU A N 1
ATOM 752 C CA . LEU A 1 87 ? 3.095 -0.873 11.236 1.00 79.06 87 LEU A CA 1
ATOM 753 C C . LEU A 1 87 ? 1.922 -1.645 11.847 1.00 79.06 87 LEU A C 1
ATOM 755 O O . LEU A 1 87 ? 1.379 -1.213 12.858 1.00 79.06 87 LEU A O 1
ATOM 759 N N . GLU A 1 88 ? 1.537 -2.779 11.265 1.00 76.38 88 GLU A N 1
ATOM 760 C CA . GLU A 1 88 ? 0.549 -3.682 11.857 1.00 76.38 88 GLU A CA 1
ATOM 761 C C . GLU A 1 88 ? 1.068 -4.292 13.171 1.00 76.38 88 GLU A C 1
ATOM 763 O O . GLU A 1 88 ? 0.358 -4.293 14.175 1.00 76.38 88 GLU A O 1
ATOM 768 N N . LYS A 1 89 ? 2.331 -4.741 13.198 1.00 77.56 89 LYS A N 1
ATOM 769 C CA . LYS A 1 89 ? 2.984 -5.290 14.403 1.00 77.56 89 LYS A CA 1
ATOM 770 C C . LYS A 1 89 ? 3.258 -4.237 15.481 1.00 77.56 89 LYS A C 1
ATOM 772 O O . LYS A 1 89 ? 3.230 -4.561 16.664 1.00 77.56 89 LYS A O 1
ATOM 777 N N . GLU A 1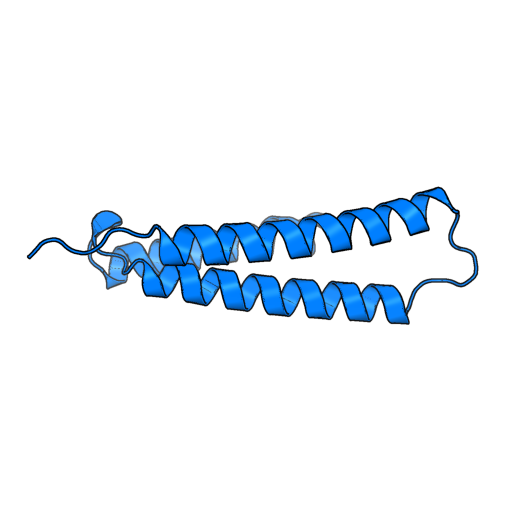 90 ? 3.541 -3.002 15.075 1.00 72.44 90 GLU A N 1
ATOM 778 C CA . GLU A 1 90 ? 3.771 -1.843 15.952 1.00 72.44 90 GLU A CA 1
ATOM 779 C C . GLU A 1 90 ? 2.466 -1.119 16.337 1.00 72.44 90 GLU A C 1
ATOM 781 O O . GLU A 1 90 ? 2.485 -0.191 17.149 1.00 72.44 90 GLU A O 1
ATOM 786 N N . GLY A 1 91 ? 1.331 -1.528 15.756 1.00 59.72 91 GLY A N 1
ATOM 787 C CA . GLY A 1 91 ? 0.019 -0.930 15.973 1.00 59.72 91 GLY A CA 1
ATOM 788 C C . GLY A 1 91 ? -0.402 -0.952 17.447 1.00 59.72 91 GLY A C 1
ATOM 789 O O . GLY A 1 91 ? 0.023 -1.824 18.207 1.00 59.72 91 GLY A O 1
ATOM 790 N N . PRO A 1 92 ? -1.230 0.017 17.884 1.00 50.72 92 PRO A N 1
ATOM 791 C CA . PRO A 1 92 ? -1.477 0.264 19.293 1.00 50.72 92 PRO A CA 1
ATOM 792 C C . PRO A 1 92 ? -2.146 -0.958 19.912 1.00 50.72 92 PRO A C 1
ATOM 794 O O . PRO A 1 92 ? -3.319 -1.236 19.666 1.00 50.72 92 PRO A O 1
ATOM 797 N N . THR A 1 93 ? -1.404 -1.661 20.764 1.00 47.62 93 THR A N 1
ATOM 798 C CA . THR A 1 93 ? -2.005 -2.493 21.796 1.00 47.62 93 THR A CA 1
ATOM 799 C C . THR A 1 93 ? -3.019 -1.612 22.517 1.00 47.62 93 THR A C 1
ATOM 801 O O . THR A 1 93 ? -2.671 -0.592 23.115 1.00 47.62 93 THR A O 1
ATOM 804 N N . HIS A 1 94 ? -4.301 -1.954 22.389 1.00 45.25 94 HIS A N 1
ATOM 805 C CA . HIS A 1 94 ? -5.328 -1.459 23.289 1.00 45.25 94 HIS A CA 1
ATOM 806 C C . HIS A 1 94 ? -4.852 -1.838 24.695 1.00 45.25 94 HIS A C 1
ATOM 808 O O . HIS A 1 94 ? -4.948 -2.995 25.100 1.00 45.25 94 HIS A O 1
ATOM 814 N N . LYS A 1 95 ? -4.235 -0.885 25.404 1.00 33.12 95 LYS A N 1
ATOM 815 C CA . LYS A 1 95 ? -4.126 -0.983 26.853 1.00 33.12 95 LYS A CA 1
ATOM 816 C C . LYS A 1 95 ? -5.571 -1.004 27.371 1.00 33.12 95 LYS A C 1
ATOM 818 O O . LYS A 1 95 ? -6.324 -0.117 26.959 1.00 33.12 95 LYS A O 1
ATOM 823 N N . PRO A 1 96 ? -5.952 -2.028 28.154 1.00 44.34 96 PRO A N 1
ATOM 824 C CA . PRO A 1 96 ? -7.279 -2.115 28.750 1.00 44.34 96 PRO A CA 1
ATOM 825 C C . PRO A 1 96 ? -7.571 -0.915 29.656 1.00 44.34 96 PRO A C 1
ATOM 827 O O . PRO A 1 96 ? -6.600 -0.317 30.183 1.00 44.34 96 PRO A O 1
#